Protein AF-A0A8I1PQF2-F1 (afdb_monomer_lite)

Foldseek 3Di:
DDPLVVLPVVDDDDPVSVVVSVVVVVVVVVVVVVVVPDPDAPVLVVCLVQQVVQPDDDDLVSVLVSLQVLLVQCVVPNCVSHQWNDQDPVQQWTWGQDPPPGIDIDHSVRVVVSVVVSVVVVD

Sequence (123 aa):
MNLTHYVETTLPPSPEREEVLALVRLGLSFQQQQNIGKKPGFLKNYLLKLIPTIEGPVTFDLLLHELGMEAARRDMYGEEASPIEKVDRVWELVTYHHPRTGRQQLTFKSIRNKLSWCKKELR

Secondary structure (DSSP, 8-state):
--HHHHHHHHS-SSHHHHHHHHHHHHHHHHHHHHHS-----HHHHHHHHHGGGS-SS--HHHHHHHHHHHHHHHHHH-TTT-SEEEEETTTTEEEEEETTTEEEEEEHHHHHHHHHHHHHHT-

Radius of gyration: 22.97 Å; chains: 1; bounding box: 57×24×59 Å

pLDDT: mean 89.18, std 8.25, range [56.41, 96.88]

Structure (mmCIF, N/CA/C/O backbone):
data_AF-A0A8I1PQF2-F1
#
_entry.id   AF-A0A8I1PQF2-F1
#
loop_
_atom_site.group_PDB
_atom_site.id
_atom_site.type_symbol
_atom_site.label_atom_id
_atom_site.label_alt_id
_atom_site.label_comp_id
_atom_site.label_asym_id
_atom_site.label_entity_id
_atom_site.label_seq_id
_atom_site.pdbx_PDB_ins_code
_atom_site.Cartn_x
_atom_site.Cartn_y
_atom_site.Cartn_z
_atom_site.occupancy
_atom_sit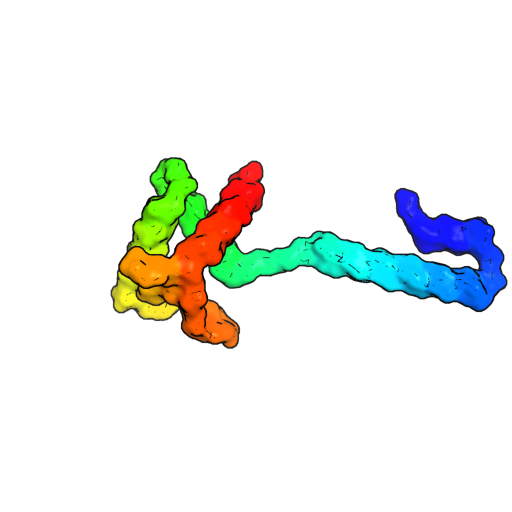e.B_iso_or_equiv
_atom_site.auth_seq_id
_atom_site.auth_comp_id
_atom_site.auth_asym_id
_atom_site.auth_atom_id
_atom_site.pdbx_PDB_model_num
ATOM 1 N N . MET A 1 1 ? -31.907 9.142 15.608 1.00 56.41 1 MET A N 1
ATOM 2 C CA . MET A 1 1 ? -32.460 8.808 16.938 1.00 56.41 1 MET A CA 1
ATOM 3 C C . MET A 1 1 ? -31.288 8.661 17.900 1.00 56.41 1 MET A C 1
ATOM 5 O O . MET A 1 1 ? -30.378 7.910 17.577 1.00 56.41 1 MET A O 1
ATOM 9 N N . ASN A 1 2 ? -31.234 9.426 18.994 1.00 83.69 2 ASN A N 1
ATOM 10 C CA . ASN A 1 2 ? -30.116 9.365 19.941 1.00 83.69 2 ASN A CA 1
ATOM 11 C C . ASN A 1 2 ? -30.402 8.288 21.003 1.00 83.69 2 ASN A C 1
ATOM 13 O O . ASN A 1 2 ? -31.306 8.454 21.817 1.00 83.69 2 ASN A O 1
ATOM 17 N N . LEU A 1 3 ? -29.667 7.172 20.952 1.00 84.50 3 LEU A N 1
ATOM 18 C CA . LEU A 1 3 ? -29.908 5.994 21.793 1.00 84.50 3 LEU A CA 1
ATOM 19 C C . LEU A 1 3 ? -29.731 6.281 23.289 1.00 84.50 3 LEU A C 1
ATOM 21 O O . LEU A 1 3 ? -30.479 5.732 24.091 1.00 84.50 3 LEU A O 1
ATOM 25 N N . THR A 1 4 ? -28.808 7.166 23.678 1.00 86.94 4 THR A N 1
ATOM 26 C CA . THR A 1 4 ? -28.659 7.551 25.092 1.00 86.94 4 THR A CA 1
ATOM 27 C C . THR A 1 4 ? -29.863 8.350 25.577 1.00 86.94 4 THR A C 1
ATOM 29 O O . THR A 1 4 ? -30.403 8.047 26.634 1.00 86.94 4 THR A O 1
ATOM 32 N N . HIS A 1 5 ? -30.355 9.287 24.764 1.00 87.62 5 HIS A N 1
ATOM 33 C CA . HIS A 1 5 ? -31.545 10.075 25.092 1.00 87.62 5 HIS A CA 1
ATOM 34 C C . HIS A 1 5 ? -32.812 9.211 25.192 1.00 87.62 5 HIS A C 1
ATOM 36 O O . HIS A 1 5 ? -33.663 9.435 26.048 1.00 87.62 5 HIS A O 1
ATOM 42 N N . TYR A 1 6 ? -32.930 8.188 24.342 1.00 88.50 6 TYR A N 1
ATOM 43 C CA . TYR A 1 6 ? -34.020 7.216 24.421 1.00 88.50 6 TYR A CA 1
ATOM 44 C C . TYR A 1 6 ? -33.993 6.432 25.743 1.00 88.50 6 TYR A C 1
ATOM 46 O O . TYR A 1 6 ? -35.019 6.290 26.399 1.00 88.50 6 TYR A O 1
ATOM 54 N N . VAL A 1 7 ? -32.819 5.974 26.187 1.00 88.50 7 VAL A N 1
ATOM 55 C CA . VAL A 1 7 ? -32.678 5.255 27.467 1.00 88.50 7 VAL A CA 1
ATOM 56 C C . VAL A 1 7 ? -32.982 6.167 28.660 1.00 88.50 7 VAL A C 1
ATOM 58 O O . VAL A 1 7 ? -33.707 5.764 29.564 1.00 88.50 7 VAL A O 1
ATOM 61 N N . GLU A 1 8 ? -32.491 7.408 28.637 1.00 89.75 8 GLU A N 1
ATOM 62 C CA . GLU A 1 8 ? -32.730 8.411 29.687 1.00 89.75 8 GLU A CA 1
ATOM 63 C C . GLU A 1 8 ? -34.210 8.788 29.848 1.00 89.75 8 GLU A C 1
ATOM 65 O O . GLU A 1 8 ? -34.635 9.122 30.951 1.00 89.75 8 GLU A O 1
ATOM 70 N N . THR A 1 9 ? -34.988 8.739 28.764 1.00 90.62 9 THR A N 1
ATOM 71 C CA . THR A 1 9 ? -36.416 9.101 28.758 1.00 90.62 9 THR A CA 1
ATOM 72 C C . THR A 1 9 ? -37.345 7.914 29.007 1.00 90.62 9 THR A C 1
ATOM 74 O O . THR A 1 9 ? -38.462 8.109 29.479 1.00 90.62 9 THR A O 1
ATOM 77 N N . THR A 1 10 ? -36.892 6.691 28.721 1.00 91.25 10 THR A N 1
ATOM 78 C CA . THR A 1 10 ? -37.707 5.471 28.858 1.00 91.25 10 THR A CA 1
ATOM 79 C C . THR A 1 10 ? -37.535 4.807 30.224 1.00 91.25 10 THR A C 1
ATOM 81 O O . THR A 1 10 ? -38.472 4.186 30.723 1.00 91.25 10 THR A O 1
ATOM 84 N N . LEU A 1 11 ? -36.353 4.925 30.842 1.00 88.19 11 LEU A N 1
ATOM 85 C CA . LEU A 1 11 ? -36.048 4.295 32.127 1.00 88.19 11 LEU A CA 1
ATOM 86 C C . LEU A 1 11 ? -35.866 5.334 33.246 1.00 88.19 11 LEU A C 1
ATOM 88 O O . LEU A 1 11 ? -35.138 6.318 33.069 1.00 88.19 11 LEU A O 1
ATOM 92 N N . PRO A 1 12 ? -36.469 5.109 34.428 1.00 89.88 12 PRO A N 1
ATOM 93 C CA . PRO A 1 12 ? -36.280 5.983 35.576 1.00 89.88 12 PRO A CA 1
ATOM 94 C C . PRO A 1 12 ? -34.837 5.906 36.109 1.00 89.88 12 PRO A C 1
ATOM 96 O O . PRO A 1 12 ? -34.145 4.904 35.888 1.00 89.88 12 PRO A O 1
ATOM 99 N N . PRO A 1 13 ? -34.371 6.937 36.842 1.00 91.31 13 PRO A N 1
ATOM 100 C CA . PRO A 1 13 ? -33.064 6.925 37.492 1.00 91.31 13 PRO A CA 1
ATOM 101 C C . PRO A 1 13 ? -32.897 5.717 38.408 1.00 91.31 13 PRO A C 1
ATOM 103 O O . PRO A 1 13 ? -33.579 5.596 39.421 1.00 91.31 13 PRO A O 1
ATOM 106 N N . SER A 1 14 ? -32.003 4.815 38.016 1.00 92.12 14 SER A N 1
ATOM 107 C CA . SER A 1 14 ? -31.755 3.538 38.680 1.00 92.12 14 SER A CA 1
ATOM 108 C C . SER A 1 14 ? -30.351 3.028 38.333 1.00 92.12 14 SER A C 1
ATOM 110 O O . SER A 1 14 ? -29.814 3.416 37.287 1.00 92.12 14 SER A O 1
ATOM 112 N N . PRO A 1 15 ? -29.743 2.178 39.178 1.00 92.00 15 PRO A N 1
ATOM 113 C CA . PRO A 1 15 ? -28.469 1.526 38.869 1.00 92.00 15 PRO A CA 1
ATOM 114 C C . PRO A 1 15 ? -28.496 0.780 37.528 1.00 92.00 15 PRO A C 1
ATOM 116 O O . PRO A 1 15 ? -27.577 0.915 36.724 1.00 92.00 15 PRO A O 1
ATOM 119 N N . GLU A 1 16 ? -29.595 0.086 37.234 1.00 91.12 16 GLU A N 1
ATOM 120 C CA . GLU A 1 16 ? -29.786 -0.680 36.002 1.00 91.12 16 GLU A CA 1
ATOM 121 C C . GLU A 1 16 ? -29.798 0.234 34.767 1.00 91.12 16 GLU A C 1
ATOM 123 O O . GLU A 1 16 ? -29.241 -0.105 33.721 1.00 91.12 16 GLU A O 1
ATOM 128 N N . ARG A 1 17 ? -30.380 1.438 34.877 1.00 92.62 17 ARG A N 1
ATOM 129 C CA . ARG A 1 17 ? -30.329 2.438 33.799 1.00 92.62 17 ARG A CA 1
ATOM 130 C C . ARG A 1 17 ? -28.894 2.871 33.503 1.00 92.62 17 ARG A C 1
ATOM 132 O O . ARG A 1 17 ? -28.534 3.010 32.334 1.00 92.62 17 ARG A O 1
ATOM 139 N N . GLU A 1 18 ? -28.088 3.108 34.535 1.00 92.12 18 GLU A N 1
ATOM 140 C CA . GLU A 1 18 ? -26.691 3.522 34.359 1.00 92.12 18 GLU A CA 1
ATOM 141 C C . GLU A 1 18 ? -25.856 2.418 33.691 1.00 92.12 18 GLU A C 1
ATOM 143 O O . GLU A 1 18 ? -25.049 2.712 32.806 1.00 92.12 18 GLU A O 1
ATOM 148 N N . GLU A 1 19 ? -26.106 1.147 34.020 1.00 92.81 19 GLU A N 1
ATOM 149 C CA . GLU A 1 19 ? -25.476 0.003 33.346 1.00 92.81 19 GLU A CA 1
ATOM 150 C C . GLU A 1 19 ? -25.828 -0.054 31.853 1.00 92.81 19 GLU A C 1
ATOM 152 O O . GLU A 1 19 ? -24.945 -0.186 30.999 1.00 92.81 19 GLU A O 1
ATOM 157 N N . VAL A 1 20 ? -27.107 0.122 31.509 1.00 92.12 20 VAL A N 1
ATOM 158 C CA . VAL A 1 20 ? -27.554 0.161 30.107 1.00 92.12 20 VAL A CA 1
ATOM 159 C C . VAL A 1 20 ? -26.920 1.341 29.363 1.00 92.12 20 VAL A C 1
ATOM 161 O O . VAL A 1 20 ? -26.441 1.178 28.238 1.00 92.12 20 VAL A O 1
ATOM 164 N N . LEU A 1 21 ? -26.852 2.523 29.983 1.00 92.75 21 LEU A N 1
ATOM 165 C CA . LEU A 1 21 ? -26.188 3.690 29.396 1.00 92.75 21 LEU A CA 1
ATOM 166 C C . LEU A 1 21 ? -24.692 3.452 29.171 1.00 92.75 21 LEU A C 1
ATOM 168 O O . LEU A 1 21 ? -24.164 3.856 28.130 1.00 92.75 21 LEU A O 1
ATOM 172 N N . ALA A 1 22 ? -24.010 2.780 30.100 1.00 92.31 22 ALA A N 1
ATOM 173 C CA . ALA A 1 22 ? -22.607 2.415 29.948 1.00 92.31 22 ALA A CA 1
ATOM 174 C C . ALA A 1 22 ? -22.392 1.485 28.742 1.00 92.31 22 ALA A C 1
ATOM 176 O O . ALA A 1 22 ? -21.511 1.745 27.917 1.00 92.31 22 ALA A O 1
ATOM 177 N N . LEU A 1 23 ? -23.240 0.464 28.575 1.00 93.56 23 LEU A N 1
ATOM 178 C CA . LEU A 1 23 ? -23.185 -0.450 27.429 1.00 93.56 23 LEU A CA 1
ATOM 179 C C . LEU A 1 23 ? -23.463 0.261 26.098 1.00 93.56 23 LEU A C 1
ATOM 181 O O . LEU A 1 23 ? -22.752 0.035 25.118 1.00 93.56 23 LEU A O 1
ATOM 185 N N . VAL A 1 24 ? -24.450 1.161 26.054 1.00 92.75 24 VAL A N 1
ATOM 186 C CA . VAL A 1 24 ? -24.760 1.947 24.848 1.00 92.75 24 VAL A CA 1
ATOM 187 C C . VAL A 1 24 ? -23.586 2.847 24.469 1.00 92.75 24 VAL A C 1
ATOM 189 O O . VAL A 1 24 ? -23.182 2.874 23.307 1.00 92.75 24 VAL A O 1
ATOM 192 N N . ARG A 1 25 ? -22.990 3.555 25.435 1.00 92.06 25 ARG A N 1
ATOM 193 C CA . ARG A 1 25 ? -21.815 4.410 25.195 1.00 92.06 25 ARG A CA 1
ATOM 194 C C . ARG A 1 25 ? -20.619 3.599 24.692 1.00 92.06 25 ARG A C 1
ATOM 196 O O . ARG A 1 25 ? -19.922 4.052 23.786 1.00 92.06 25 ARG A O 1
ATOM 203 N N . LEU A 1 26 ? -20.414 2.398 25.231 1.00 90.81 26 LEU A N 1
ATOM 204 C CA . LEU A 1 26 ? -19.382 1.471 24.773 1.00 90.81 26 LEU A CA 1
ATOM 205 C C . LEU A 1 26 ? -19.641 0.993 23.333 1.00 90.81 26 LEU A C 1
ATOM 207 O O . LEU A 1 26 ? -18.744 1.022 22.497 1.00 90.81 26 LEU A O 1
ATOM 211 N N . GLY A 1 27 ? -20.874 0.605 23.006 1.00 88.75 27 GLY A N 1
ATOM 212 C CA . GLY A 1 27 ? -21.244 0.221 21.641 1.00 88.75 27 GLY A CA 1
ATOM 213 C C . GLY A 1 27 ? -21.048 1.362 20.637 1.00 88.75 27 GLY A C 1
ATOM 214 O O . GLY A 1 27 ? -20.494 1.153 19.558 1.00 88.75 27 GLY A O 1
ATOM 215 N N . LEU A 1 28 ? -21.427 2.586 21.015 1.00 86.25 28 LEU A N 1
ATOM 216 C CA . LEU A 1 28 ? -21.225 3.785 20.199 1.00 86.25 28 LEU A CA 1
ATOM 217 C C . LEU A 1 28 ? -19.738 4.103 19.995 1.00 86.25 28 LEU A C 1
ATOM 219 O O . LEU A 1 28 ? -19.352 4.488 18.892 1.00 86.25 28 LEU A O 1
ATOM 223 N N . SER A 1 29 ? -18.889 3.917 21.011 1.00 82.00 29 SER A N 1
ATOM 224 C CA . SER A 1 29 ? -17.446 4.135 20.869 1.00 82.00 29 SER A CA 1
ATOM 225 C C . SER A 1 29 ? -16.798 3.093 19.951 1.00 82.00 29 SER A C 1
ATOM 227 O O . SER A 1 29 ? -15.987 3.457 19.099 1.00 82.00 29 SER A O 1
ATOM 229 N N . PHE A 1 30 ? -17.218 1.825 20.017 1.00 83.38 30 PHE A N 1
ATOM 230 C CA . PHE A 1 30 ? -16.794 0.802 19.058 1.00 83.38 30 PHE A CA 1
ATOM 231 C C . PHE A 1 30 ? -17.275 1.097 17.637 1.00 83.38 30 PHE A C 1
ATOM 233 O O . PHE A 1 30 ? -16.500 0.972 16.690 1.00 83.38 30 PHE A O 1
ATOM 240 N N . GLN A 1 31 ? -18.523 1.537 17.471 1.00 78.38 31 GLN A N 1
ATOM 241 C CA . GLN A 1 31 ? -19.049 1.944 16.169 1.00 78.38 31 GLN A CA 1
ATOM 242 C C . GLN A 1 31 ? -18.253 3.125 15.598 1.00 78.38 31 GLN A C 1
ATOM 244 O O . GLN A 1 31 ? -17.902 3.120 14.422 1.00 78.38 31 GLN A O 1
ATOM 249 N N . GLN A 1 32 ? -17.909 4.115 16.425 1.00 73.81 32 GLN A N 1
ATOM 250 C CA . GLN A 1 32 ? -17.040 5.220 16.022 1.00 73.81 32 GLN A CA 1
ATOM 251 C C . GLN A 1 32 ? -15.641 4.728 15.640 1.00 73.81 32 GLN A C 1
ATOM 253 O O . GLN A 1 32 ? -15.127 5.143 14.608 1.00 73.81 32 GLN A O 1
ATOM 258 N N . GLN A 1 33 ? -15.043 3.802 16.392 1.00 70.81 33 GLN A N 1
ATOM 259 C CA . GLN A 1 33 ? -13.755 3.197 16.031 1.00 70.81 33 GLN A CA 1
ATOM 260 C C . GLN A 1 33 ? -13.811 2.409 14.715 1.00 70.81 33 GLN A C 1
ATOM 262 O O . GLN A 1 33 ? -12.838 2.413 13.964 1.00 70.81 33 GLN A O 1
ATOM 267 N N . GLN A 1 34 ? -14.932 1.752 14.414 1.00 69.12 34 GLN A N 1
ATOM 268 C CA . GLN A 1 34 ? -15.141 1.070 13.135 1.00 69.12 34 GLN A CA 1
ATOM 269 C C . GLN A 1 34 ? -15.390 2.056 11.981 1.00 69.12 34 GLN A C 1
ATOM 271 O O . GLN A 1 34 ? -14.925 1.818 10.866 1.00 69.12 34 GLN A O 1
ATOM 276 N N . ASN A 1 35 ? -16.078 3.169 12.254 1.00 61.16 35 ASN A N 1
ATOM 277 C CA . ASN A 1 35 ? -16.405 4.215 11.281 1.00 61.16 35 ASN A CA 1
ATOM 278 C C . ASN A 1 35 ? -15.261 5.205 11.031 1.00 61.16 35 ASN A C 1
ATOM 280 O O . ASN A 1 35 ? -15.236 5.851 9.983 1.00 61.16 35 ASN A O 1
ATOM 284 N N . ILE A 1 36 ? -14.294 5.323 11.946 1.00 59.62 36 ILE A N 1
ATOM 285 C CA . ILE A 1 36 ? -13.003 5.951 11.664 1.00 59.62 36 ILE A CA 1
ATOM 286 C C . ILE A 1 36 ? -12.276 4.993 10.722 1.00 59.62 36 ILE A C 1
ATOM 288 O O . ILE A 1 36 ? -11.506 4.126 11.137 1.00 59.62 36 ILE A O 1
ATOM 292 N N . GLY A 1 37 ? -12.585 5.117 9.428 1.00 58.81 37 GLY A N 1
ATOM 293 C CA . GLY A 1 37 ? -11.966 4.336 8.372 1.00 58.81 37 GLY A CA 1
ATOM 294 C C . GLY A 1 37 ? -10.459 4.329 8.589 1.00 58.81 37 GLY A C 1
ATOM 295 O O . GLY A 1 37 ? -9.849 5.387 8.765 1.00 58.81 37 GLY A O 1
ATOM 296 N N . LYS A 1 38 ? -9.865 3.129 8.664 1.00 65.69 38 LYS A N 1
ATOM 297 C CA . LYS A 1 38 ? -8.422 2.970 8.883 1.00 65.69 38 LYS A CA 1
ATOM 298 C C . LYS A 1 38 ? -7.703 3.898 7.915 1.00 65.69 38 LYS A C 1
ATOM 300 O O . LYS A 1 38 ? -7.767 3.661 6.706 1.00 65.69 38 LYS A O 1
ATOM 305 N N . LYS A 1 39 ? -7.043 4.937 8.449 1.00 67.44 39 LYS A N 1
ATOM 306 C CA . LYS A 1 39 ? -6.277 5.886 7.637 1.00 67.44 39 LYS A CA 1
ATOM 307 C C . LYS A 1 39 ? -5.438 5.080 6.645 1.00 67.44 39 LYS A C 1
ATOM 309 O O . LYS A 1 39 ? -4.782 4.120 7.074 1.00 67.44 39 LYS A O 1
ATOM 314 N N . PRO A 1 40 ? -5.485 5.401 5.343 1.00 76.75 40 PRO A N 1
ATOM 315 C CA . PRO A 1 40 ? -4.694 4.687 4.360 1.00 76.75 40 PRO A CA 1
ATOM 316 C C . PRO A 1 40 ? -3.241 4.606 4.816 1.00 76.75 40 PRO A C 1
ATOM 318 O O . PRO A 1 40 ? -2.634 5.606 5.203 1.00 76.75 40 PRO A O 1
ATOM 321 N N . GLY A 1 41 ? -2.701 3.386 4.820 1.00 84.94 41 GLY A N 1
ATOM 322 C CA . GLY A 1 41 ? -1.294 3.164 5.137 1.00 84.94 41 GLY A CA 1
ATOM 323 C C . GLY A 1 41 ? -0.390 3.917 4.160 1.00 84.94 41 GLY A C 1
ATOM 324 O O . GLY A 1 41 ? -0.816 4.259 3.057 1.00 84.94 41 GLY A O 1
ATOM 325 N N . PHE A 1 42 ? 0.867 4.137 4.544 1.00 90.44 42 PHE A N 1
ATOM 326 C CA . PHE A 1 42 ? 1.832 4.943 3.786 1.00 90.44 42 PHE A CA 1
ATOM 327 C C . PHE A 1 42 ? 1.836 4.644 2.280 1.00 90.44 42 PHE A C 1
ATOM 329 O O . PHE A 1 42 ? 1.632 5.548 1.474 1.00 90.44 42 PHE A O 1
ATOM 336 N N . LEU A 1 43 ? 1.958 3.368 1.897 1.00 91.25 43 LEU A N 1
ATOM 337 C CA . LEU A 1 43 ? 1.991 2.992 0.485 1.00 91.25 43 LEU A CA 1
ATOM 338 C C . LEU A 1 43 ? 0.677 3.297 -0.248 1.00 91.25 43 LEU A C 1
ATOM 340 O O . LEU A 1 43 ? 0.708 3.671 -1.410 1.00 91.25 43 LEU A O 1
ATOM 344 N N . LYS A 1 44 ? -0.483 3.178 0.412 1.00 91.88 44 LYS A N 1
ATOM 345 C CA . LYS A 1 44 ? -1.762 3.572 -0.201 1.00 91.88 44 LYS A CA 1
ATOM 346 C C . LYS A 1 44 ? -1.795 5.076 -0.479 1.00 91.88 44 LYS A C 1
ATOM 348 O O . LYS A 1 44 ? -2.220 5.464 -1.556 1.00 91.88 44 LYS A O 1
ATOM 353 N N . ASN A 1 45 ? -1.305 5.901 0.449 1.00 91.94 45 ASN A N 1
ATOM 354 C CA . ASN A 1 45 ? -1.205 7.351 0.241 1.00 91.94 45 ASN A CA 1
ATOM 355 C C . ASN A 1 45 ? -0.237 7.710 -0.880 1.00 91.94 45 ASN A C 1
ATOM 357 O O . ASN A 1 45 ? -0.529 8.590 -1.680 1.00 91.94 45 ASN A O 1
ATOM 361 N N . TYR A 1 46 ? 0.904 7.028 -0.942 1.00 93.69 46 TYR A N 1
ATOM 362 C CA . TYR A 1 46 ? 1.858 7.217 -2.026 1.00 93.69 46 TYR A CA 1
ATOM 363 C C . TYR A 1 46 ? 1.238 6.844 -3.381 1.00 93.69 46 TYR A C 1
ATOM 365 O O . TYR A 1 46 ? 1.255 7.648 -4.305 1.00 93.69 46 TYR A O 1
ATOM 373 N N . LEU A 1 47 ? 0.582 5.683 -3.472 1.00 93.75 47 LEU A N 1
ATOM 374 C CA . LEU A 1 47 ? -0.112 5.257 -4.689 1.00 93.75 47 LEU A CA 1
ATOM 375 C C . LEU A 1 47 ? -1.253 6.203 -5.083 1.00 93.75 47 LEU A C 1
ATOM 377 O O . LEU A 1 47 ? -1.440 6.443 -6.266 1.00 93.75 47 LEU A O 1
ATOM 381 N N . LEU A 1 48 ? -1.990 6.777 -4.126 1.00 93.25 48 LEU A N 1
ATOM 382 C CA . LEU A 1 48 ? -3.010 7.794 -4.418 1.00 93.25 48 LEU A CA 1
ATOM 383 C C . LEU A 1 48 ? -2.428 9.061 -5.056 1.00 93.25 48 LEU A C 1
ATOM 385 O O . LEU A 1 48 ? -3.143 9.732 -5.790 1.00 93.25 48 LEU A O 1
ATOM 389 N N . LYS A 1 49 ? -1.159 9.387 -4.789 1.00 92.56 49 LYS A N 1
ATOM 390 C CA . LYS A 1 49 ? -0.455 10.508 -5.428 1.00 92.56 49 LYS A CA 1
ATOM 391 C C . LYS A 1 49 ? 0.143 10.127 -6.781 1.00 92.56 49 LYS A C 1
ATOM 393 O O . LYS A 1 49 ? 0.141 10.956 -7.678 1.00 92.56 49 LYS A O 1
ATOM 398 N N . LEU A 1 50 ? 0.632 8.893 -6.914 1.00 92.44 50 LEU A N 1
ATOM 399 C CA . LEU A 1 50 ? 1.250 8.386 -8.141 1.00 92.44 50 LEU A CA 1
ATOM 400 C C . LEU A 1 50 ? 0.213 8.059 -9.225 1.00 92.44 50 LEU A C 1
ATOM 402 O O . LEU A 1 50 ? 0.410 8.370 -10.386 1.00 92.44 50 LEU A O 1
ATOM 406 N N . ILE A 1 51 ? -0.914 7.436 -8.874 1.00 92.62 51 ILE A N 1
ATOM 407 C CA . ILE A 1 51 ? -1.910 6.984 -9.860 1.00 92.62 51 ILE A CA 1
ATOM 408 C C . ILE A 1 51 ? -2.449 8.129 -10.745 1.00 92.62 51 ILE A C 1
ATOM 410 O O . ILE A 1 51 ? -2.575 7.907 -11.946 1.00 92.62 51 ILE A O 1
ATOM 414 N N . PRO A 1 52 ? -2.746 9.334 -10.221 1.00 90.50 52 PRO A N 1
ATOM 415 C CA . PRO A 1 52 ? -3.174 10.463 -11.048 1.00 90.50 52 PRO A CA 1
ATOM 416 C C . PRO A 1 52 ? -2.131 10.971 -12.051 1.00 90.50 52 PRO A C 1
ATOM 418 O O . PRO A 1 52 ? -2.514 11.666 -12.986 1.00 90.50 52 PRO A O 1
ATOM 421 N N . THR A 1 53 ? -0.839 10.663 -11.877 1.00 88.81 53 THR A N 1
ATOM 422 C CA . THR A 1 53 ? 0.212 11.073 -12.827 1.00 88.81 53 THR A CA 1
ATOM 423 C C . THR A 1 53 ? 0.365 10.097 -13.991 1.00 88.81 53 THR A C 1
ATOM 425 O O . THR A 1 53 ? 1.133 10.364 -14.907 1.00 88.81 53 THR A O 1
ATOM 428 N N . ILE A 1 54 ? -0.339 8.963 -13.954 1.00 89.38 54 ILE A N 1
ATOM 429 C CA . ILE A 1 54 ? -0.294 7.947 -15.000 1.00 89.38 54 ILE A CA 1
ATOM 430 C C . ILE A 1 54 ? -1.181 8.394 -16.161 1.00 89.38 54 ILE A C 1
ATOM 432 O O . ILE A 1 54 ? -2.402 8.479 -16.023 1.00 89.38 54 ILE A O 1
ATOM 436 N N . GLU A 1 55 ? -0.577 8.645 -17.320 1.00 80.19 55 GLU A N 1
ATOM 437 C CA . GLU A 1 55 ? -1.320 8.994 -18.528 1.00 80.19 55 GLU A CA 1
ATOM 438 C C . GLU A 1 55 ? -2.073 7.767 -19.076 1.00 80.19 55 GLU A C 1
ATOM 440 O O . GLU A 1 55 ? -1.484 6.748 -19.437 1.00 80.19 55 GLU A O 1
ATOM 445 N N . GLY A 1 56 ? -3.405 7.861 -19.145 1.00 82.00 56 GLY A N 1
ATOM 446 C CA . GLY A 1 56 ? -4.266 6.832 -19.733 1.00 82.00 56 GLY A CA 1
ATOM 447 C C . GLY A 1 56 ? -4.931 5.880 -18.725 1.00 82.00 56 GLY A C 1
ATOM 448 O O . GLY A 1 56 ? -5.056 6.182 -17.535 1.00 82.00 56 GLY A O 1
ATOM 449 N N . PRO A 1 57 ? -5.463 4.731 -19.188 1.00 85.62 57 PRO A N 1
ATOM 450 C CA . PRO A 1 57 ? -6.188 3.810 -18.324 1.00 85.62 57 PRO A CA 1
ATOM 451 C C . PRO A 1 57 ? -5.237 3.153 -17.321 1.00 85.62 57 PRO A C 1
ATOM 453 O O . PRO A 1 57 ? -4.317 2.426 -17.688 1.00 85.62 57 PRO A O 1
ATOM 456 N N . VAL A 1 58 ? -5.507 3.350 -16.031 1.00 88.62 58 VAL A N 1
ATOM 457 C CA . VAL A 1 58 ? -4.692 2.793 -14.944 1.00 88.62 58 VAL A CA 1
ATOM 458 C C . VAL A 1 58 ? -4.803 1.264 -14.935 1.00 88.62 58 VAL A C 1
ATOM 460 O O . VAL A 1 58 ? -5.744 0.692 -14.371 1.00 88.62 58 VAL A O 1
ATOM 463 N N . THR A 1 59 ? -3.841 0.573 -15.541 1.00 93.00 59 THR A N 1
ATOM 464 C CA . THR A 1 59 ? -3.699 -0.890 -15.491 1.00 93.00 59 THR A CA 1
ATOM 465 C C . THR A 1 59 ? -2.656 -1.300 -14.453 1.00 93.00 59 THR A C 1
ATOM 467 O O . THR A 1 59 ? -1.903 -0.475 -13.936 1.00 93.00 59 THR A O 1
ATOM 470 N N . PHE A 1 60 ? -2.638 -2.584 -14.086 1.00 93.75 60 PHE A N 1
ATOM 471 C CA . PHE A 1 60 ? -1.641 -3.075 -13.135 1.00 93.75 60 PHE A CA 1
ATOM 472 C C . PHE A 1 60 ? -0.230 -3.069 -13.733 1.00 93.75 60 PHE A C 1
ATOM 474 O O . PHE A 1 60 ? 0.710 -2.697 -13.040 1.00 93.75 60 PHE A O 1
ATOM 481 N N . ASP A 1 61 ? -0.086 -3.413 -15.013 1.00 93.00 61 ASP A N 1
ATOM 482 C CA . ASP A 1 61 ? 1.218 -3.420 -15.683 1.00 93.00 61 ASP A CA 1
ATOM 483 C C . ASP A 1 61 ? 1.789 -2.012 -15.839 1.00 93.00 61 ASP A C 1
ATOM 485 O O . ASP A 1 61 ? 2.981 -1.807 -15.610 1.00 93.00 61 ASP A O 1
ATOM 489 N N . LEU A 1 62 ? 0.929 -1.033 -16.140 1.00 92.56 62 LEU A N 1
ATOM 490 C CA . LEU A 1 62 ? 1.328 0.369 -16.199 1.00 92.56 62 LEU A CA 1
ATOM 491 C C . LEU A 1 62 ? 1.748 0.874 -14.815 1.00 92.56 62 LEU A C 1
ATOM 493 O O . LEU A 1 62 ? 2.800 1.484 -14.682 1.00 92.56 62 LEU A O 1
ATOM 497 N N . LEU A 1 63 ? 1.016 0.507 -13.756 1.00 94.56 63 LEU A N 1
ATOM 498 C CA . LEU A 1 63 ? 1.451 0.801 -12.389 1.00 94.56 63 LEU A CA 1
ATOM 499 C C . LEU A 1 63 ? 2.827 0.188 -12.076 1.00 94.56 63 LEU A C 1
ATOM 501 O O . LEU A 1 63 ? 3.658 0.841 -11.456 1.00 94.56 63 LEU A O 1
ATOM 505 N N . LEU A 1 64 ? 3.081 -1.064 -12.468 1.00 95.50 64 LEU A N 1
ATOM 506 C CA . LEU A 1 64 ? 4.384 -1.697 -12.243 1.00 95.50 64 LEU A CA 1
ATOM 507 C C . LEU A 1 64 ? 5.506 -1.026 -13.040 1.00 95.50 64 LEU A C 1
ATOM 509 O O . LEU A 1 64 ? 6.644 -1.015 -12.576 1.00 95.50 64 LEU A O 1
ATOM 513 N N . HIS A 1 65 ? 5.207 -0.510 -14.232 1.00 94.44 65 HIS A N 1
ATOM 514 C CA . HIS A 1 65 ? 6.151 0.279 -15.014 1.00 94.44 65 HIS A CA 1
ATOM 515 C C . HIS A 1 65 ? 6.510 1.582 -14.29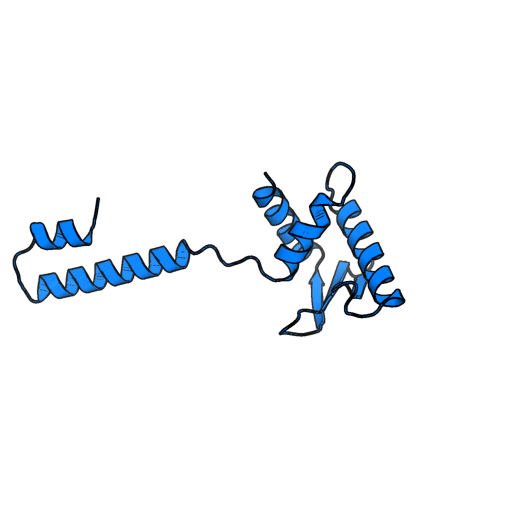1 1.00 94.44 65 HIS A C 1
ATOM 517 O O . HIS A 1 65 ? 7.688 1.830 -14.056 1.00 94.44 65 HIS A O 1
ATOM 523 N N . GLU A 1 66 ? 5.509 2.330 -13.832 1.00 94.69 66 GLU A N 1
ATOM 524 C CA . GLU A 1 66 ? 5.698 3.583 -13.090 1.00 94.69 66 GLU A CA 1
ATOM 525 C C . GLU A 1 66 ? 6.452 3.377 -11.774 1.00 94.69 66 GLU A C 1
ATOM 527 O O . GLU A 1 66 ? 7.398 4.096 -11.468 1.00 94.69 66 GLU A O 1
ATOM 532 N N . LEU A 1 67 ? 6.122 2.325 -11.020 1.00 95.25 67 LEU A N 1
ATOM 533 C CA . LEU A 1 67 ? 6.890 1.956 -9.827 1.00 95.25 67 LEU A CA 1
ATOM 534 C C . LEU A 1 67 ? 8.345 1.584 -10.164 1.00 95.25 67 LEU A C 1
ATOM 536 O O . LEU A 1 67 ? 9.233 1.782 -9.339 1.00 95.25 67 LEU A O 1
ATOM 540 N N . GLY A 1 68 ? 8.600 1.048 -11.359 1.00 95.38 68 GLY A N 1
ATOM 541 C CA . GLY A 1 68 ? 9.949 0.800 -11.864 1.00 95.38 68 GLY A CA 1
ATOM 542 C C . GLY A 1 68 ? 10.705 2.091 -12.190 1.00 95.38 68 GLY A C 1
ATOM 543 O O . GLY A 1 68 ? 11.875 2.211 -11.835 1.00 95.38 68 GLY A O 1
ATOM 544 N N . MET A 1 69 ? 10.033 3.072 -12.797 1.00 94.62 69 MET A N 1
ATOM 545 C CA . MET A 1 69 ? 10.596 4.407 -13.042 1.00 94.62 69 MET A CA 1
ATOM 546 C C . MET A 1 69 ? 10.930 5.122 -11.730 1.00 94.62 69 MET A C 1
ATOM 548 O O . MET A 1 69 ? 11.997 5.713 -11.588 1.00 94.62 69 MET A O 1
ATOM 552 N N . GLU A 1 70 ? 10.055 5.001 -10.737 1.00 94.56 70 GLU A N 1
ATOM 553 C CA . GLU A 1 70 ? 10.251 5.534 -9.390 1.00 94.56 70 GLU A CA 1
ATOM 554 C C . GLU A 1 70 ? 11.415 4.855 -8.649 1.00 94.56 70 GLU A C 1
ATOM 556 O O . GLU A 1 70 ? 12.205 5.534 -7.993 1.00 94.56 70 GLU A O 1
ATOM 561 N N . ALA A 1 71 ? 11.592 3.541 -8.821 1.00 94.81 71 ALA A N 1
ATOM 562 C CA . ALA A 1 71 ? 12.768 2.826 -8.325 1.00 94.81 71 ALA A CA 1
ATOM 563 C C . ALA A 1 71 ? 14.070 3.340 -8.965 1.00 94.81 71 ALA A C 1
ATOM 565 O O . ALA A 1 71 ? 15.043 3.599 -8.261 1.00 94.81 71 ALA A O 1
ATOM 566 N N . ALA A 1 72 ? 14.079 3.545 -10.286 1.00 94.06 72 ALA A N 1
ATOM 567 C CA . ALA A 1 72 ? 15.230 4.110 -10.991 1.00 94.06 72 ALA A CA 1
ATOM 568 C C . ALA A 1 72 ? 15.521 5.554 -10.546 1.00 94.06 72 ALA A C 1
ATOM 570 O O . ALA A 1 72 ? 16.671 5.926 -10.331 1.00 94.06 72 ALA A O 1
ATOM 571 N N . ARG A 1 73 ? 14.478 6.365 -10.327 1.00 92.12 73 ARG A N 1
ATOM 572 C CA . ARG A 1 73 ? 14.607 7.721 -9.779 1.00 92.12 73 ARG A CA 1
ATOM 573 C C . ARG A 1 73 ? 15.242 7.701 -8.387 1.00 92.12 73 ARG A C 1
ATOM 575 O O . ARG A 1 73 ? 16.103 8.534 -8.114 1.00 92.12 73 ARG A O 1
ATOM 582 N N . ARG A 1 74 ? 14.861 6.758 -7.520 1.00 93.44 74 ARG A N 1
ATOM 583 C CA . ARG A 1 74 ? 15.506 6.588 -6.211 1.00 93.44 74 ARG A CA 1
ATOM 584 C C . ARG A 1 74 ? 16.986 6.241 -6.346 1.00 93.44 74 ARG A C 1
ATOM 586 O O . ARG A 1 74 ? 17.798 6.794 -5.615 1.00 93.44 74 ARG A O 1
ATOM 593 N N . ASP A 1 75 ? 17.333 5.346 -7.263 1.00 93.00 75 ASP A N 1
ATOM 594 C CA . ASP A 1 75 ? 18.727 4.952 -7.496 1.00 93.00 75 ASP A CA 1
ATOM 595 C C . ASP A 1 75 ? 19.589 6.152 -7.935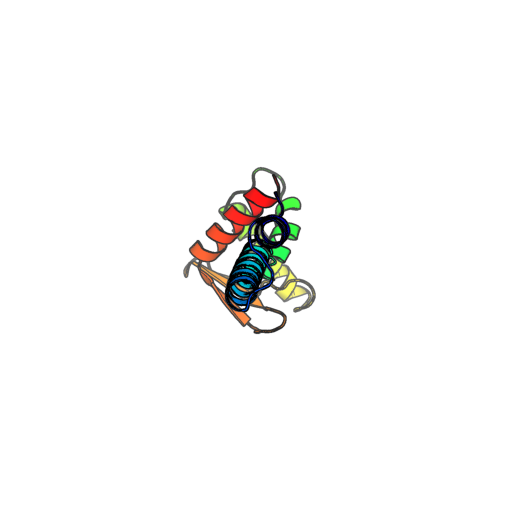 1.00 93.00 75 ASP A C 1
ATOM 597 O O . ASP A 1 75 ? 20.714 6.325 -7.477 1.00 93.00 75 ASP A O 1
ATOM 601 N N . MET A 1 76 ? 19.018 7.050 -8.746 1.00 91.75 76 MET A N 1
ATOM 602 C CA . MET A 1 76 ? 19.704 8.251 -9.236 1.00 91.75 76 MET A CA 1
ATOM 603 C C . MET A 1 76 ? 19.794 9.396 -8.215 1.00 91.75 76 MET A C 1
ATOM 605 O O . MET A 1 76 ? 20.805 10.094 -8.173 1.00 91.75 76 MET A O 1
ATOM 609 N N . TYR A 1 77 ? 18.735 9.638 -7.437 1.00 90.62 77 TYR A N 1
ATOM 610 C CA . TYR A 1 77 ? 18.595 10.843 -6.601 1.00 90.62 77 TYR A CA 1
ATOM 611 C C . TYR A 1 77 ? 18.529 10.557 -5.092 1.00 90.62 77 TYR A C 1
ATOM 613 O O . TYR A 1 77 ? 18.386 11.481 -4.293 1.00 90.62 77 TYR A O 1
ATOM 621 N N . GLY A 1 78 ? 18.647 9.294 -4.686 1.00 88.44 78 GLY A N 1
ATOM 622 C CA . GLY A 1 78 ? 18.611 8.864 -3.291 1.00 88.44 78 GLY A CA 1
ATOM 623 C C . GLY A 1 78 ? 17.202 8.633 -2.734 1.00 88.44 78 GLY A C 1
ATOM 624 O O . GLY A 1 78 ? 16.185 8.736 -3.421 1.00 88.44 78 GLY A O 1
ATOM 625 N N . GLU A 1 79 ? 17.143 8.291 -1.443 1.00 86.31 79 GLU A N 1
ATOM 626 C CA . GLU A 1 79 ? 15.917 7.840 -0.759 1.00 86.31 79 GLU A CA 1
ATOM 627 C C . GLU A 1 79 ? 14.816 8.902 -0.655 1.00 86.31 79 GLU A C 1
ATOM 629 O O . GLU A 1 79 ? 13.641 8.558 -0.536 1.00 86.31 79 GLU A O 1
ATOM 634 N N . GLU A 1 80 ? 15.177 10.183 -0.713 1.00 85.50 80 GLU A N 1
ATOM 635 C CA . GLU A 1 80 ? 14.219 11.289 -0.631 1.00 85.50 80 GLU A CA 1
ATOM 636 C C . GLU A 1 80 ? 13.366 11.420 -1.899 1.00 85.50 80 GLU A C 1
ATOM 638 O O . GLU A 1 80 ? 12.243 11.921 -1.840 1.00 85.50 80 GLU A O 1
ATOM 643 N N . ALA A 1 81 ? 13.876 10.945 -3.040 1.00 86.12 81 ALA A N 1
ATOM 644 C CA . ALA A 1 81 ? 13.214 11.104 -4.329 1.00 86.12 81 ALA A CA 1
ATOM 645 C C . ALA A 1 81 ? 12.047 10.130 -4.522 1.00 86.12 81 ALA A C 1
ATOM 647 O O . ALA A 1 81 ? 11.045 10.485 -5.141 1.00 86.12 81 ALA A O 1
ATOM 648 N N . SER A 1 82 ? 12.161 8.907 -3.997 1.00 91.75 82 SER A N 1
ATOM 649 C CA . SER A 1 82 ? 11.081 7.925 -4.049 1.00 91.75 82 SER A CA 1
ATOM 650 C C . SER A 1 82 ? 11.216 6.869 -2.951 1.00 91.75 82 SER A C 1
ATOM 652 O O . SER A 1 82 ? 12.320 6.397 -2.680 1.00 91.75 82 SER A O 1
ATOM 654 N N . PRO A 1 83 ? 10.103 6.418 -2.340 1.00 93.69 83 PRO A N 1
ATOM 655 C CA . PRO A 1 83 ? 10.138 5.321 -1.383 1.00 93.69 83 PRO A CA 1
ATOM 656 C C . PRO A 1 83 ? 10.308 3.948 -2.047 1.00 93.69 83 PRO A C 1
ATOM 658 O O . PRO A 1 83 ? 10.493 2.962 -1.335 1.00 93.69 83 PRO A O 1
ATOM 661 N N . ILE A 1 84 ? 10.191 3.829 -3.372 1.00 96.31 84 ILE A N 1
ATOM 662 C CA . ILE A 1 84 ? 10.275 2.538 -4.062 1.00 96.31 84 ILE A CA 1
ATOM 663 C C . ILE A 1 84 ? 11.742 2.171 -4.289 1.00 96.31 84 ILE A C 1
ATOM 665 O O . ILE A 1 84 ? 12.517 2.958 -4.808 1.00 96.31 84 ILE A O 1
ATOM 669 N N . GLU A 1 85 ? 12.142 0.970 -3.875 1.00 95.12 85 GLU A N 1
ATOM 670 C CA . GLU A 1 85 ? 13.505 0.455 -4.065 1.00 95.12 85 GLU A CA 1
ATOM 671 C C . GLU A 1 85 ? 13.640 -0.344 -5.352 1.00 95.12 85 GLU A C 1
ATOM 673 O O . GLU A 1 85 ? 14.590 -0.174 -6.103 1.00 95.12 85 GLU A O 1
ATOM 678 N N . LYS A 1 86 ? 12.723 -1.290 -5.560 1.00 95.06 86 LYS A N 1
ATOM 679 C CA . LYS A 1 86 ? 12.856 -2.289 -6.615 1.00 95.06 86 LYS A CA 1
ATOM 680 C C . LYS A 1 86 ? 11.502 -2.891 -6.947 1.00 95.06 86 LYS A C 1
ATOM 682 O O . LYS A 1 86 ? 10.722 -3.212 -6.050 1.00 95.06 86 LYS A O 1
ATOM 687 N N . VAL A 1 87 ? 11.278 -3.127 -8.235 1.00 96.25 87 VAL A N 1
ATOM 688 C CA . VAL A 1 87 ? 10.193 -3.967 -8.746 1.00 96.25 87 VAL A CA 1
ATOM 689 C C . VAL A 1 87 ? 10.816 -5.212 -9.366 1.00 96.25 87 VAL A C 1
ATOM 691 O O . VAL A 1 87 ? 11.501 -5.137 -10.382 1.00 96.25 87 VAL A O 1
ATOM 694 N N . ASP A 1 88 ? 10.598 -6.363 -8.743 1.00 94.25 88 ASP A N 1
ATOM 695 C CA . ASP A 1 88 ? 11.076 -7.655 -9.216 1.00 94.25 88 ASP A CA 1
ATOM 696 C C . ASP A 1 88 ? 9.928 -8.423 -9.875 1.00 94.25 88 ASP A C 1
ATOM 698 O O . ASP A 1 88 ? 9.012 -8.904 -9.207 1.00 94.25 88 ASP A O 1
ATOM 702 N N . ARG A 1 89 ? 9.958 -8.507 -11.207 1.00 93.50 89 ARG A N 1
ATOM 703 C CA . ARG A 1 89 ? 8.917 -9.192 -11.986 1.00 93.50 89 ARG A CA 1
ATOM 704 C C . ARG A 1 89 ? 9.067 -10.711 -11.983 1.00 93.50 89 ARG A C 1
ATOM 706 O O . ARG A 1 89 ? 8.068 -11.387 -12.182 1.00 93.50 89 ARG A O 1
ATOM 713 N N . VAL A 1 90 ? 10.273 -11.236 -11.756 1.00 93.69 90 VAL A N 1
ATOM 714 C CA . VAL A 1 90 ? 10.521 -12.688 -11.722 1.00 93.69 90 VAL A CA 1
ATOM 715 C C . VAL A 1 90 ? 9.953 -13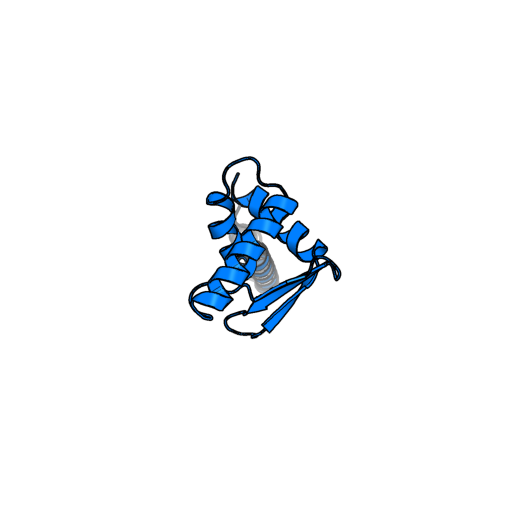.272 -10.436 1.00 93.69 90 VAL A C 1
ATOM 717 O O . VAL A 1 90 ? 9.280 -14.297 -10.461 1.00 93.69 90 VAL A O 1
ATOM 720 N N . TRP A 1 91 ? 10.179 -12.579 -9.322 1.00 93.62 91 TRP A N 1
ATOM 721 C CA . TRP A 1 91 ? 9.696 -12.996 -8.007 1.00 93.62 91 TRP A CA 1
ATOM 722 C C . TRP A 1 91 ? 8.332 -12.401 -7.634 1.00 93.62 91 TRP A C 1
ATOM 724 O O . TRP A 1 91 ? 7.803 -12.709 -6.570 1.00 93.62 91 TRP A O 1
ATOM 734 N N . GLU A 1 92 ? 7.759 -11.554 -8.493 1.00 96.00 92 GLU A N 1
ATOM 735 C CA . GLU A 1 92 ? 6.508 -10.821 -8.256 1.00 96.00 92 GLU A CA 1
ATOM 736 C C . GLU A 1 92 ? 6.506 -10.005 -6.947 1.00 96.00 92 GLU A C 1
ATOM 738 O O . GLU A 1 92 ? 5.528 -9.989 -6.184 1.00 96.00 92 GLU A O 1
ATOM 743 N N . LEU A 1 93 ? 7.608 -9.300 -6.681 1.00 96.88 93 LEU A N 1
ATOM 744 C CA . LEU A 1 93 ? 7.820 -8.518 -5.464 1.00 96.88 93 LEU A CA 1
ATOM 745 C C . LEU A 1 93 ? 8.052 -7.038 -5.768 1.00 96.88 93 LEU A C 1
ATOM 747 O O . LEU A 1 93 ? 8.720 -6.668 -6.726 1.00 96.88 93 LEU A O 1
ATOM 751 N N . VAL A 1 94 ? 7.539 -6.175 -4.897 1.00 96.38 94 VAL A N 1
ATOM 752 C CA . VAL A 1 94 ? 7.884 -4.753 -4.835 1.00 96.38 94 VAL A CA 1
ATOM 753 C C . VAL A 1 94 ? 8.502 -4.477 -3.476 1.00 96.38 94 VAL A C 1
ATOM 755 O O . VAL A 1 94 ? 7.879 -4.733 -2.442 1.00 96.38 94 VAL A O 1
ATOM 758 N N . THR A 1 9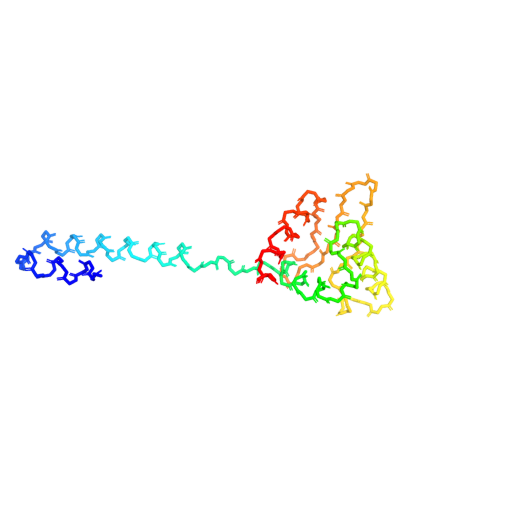5 ? 9.712 -3.933 -3.484 1.00 96.88 95 THR A N 1
ATOM 759 C CA . THR A 1 95 ? 10.422 -3.499 -2.284 1.00 96.88 95 THR A CA 1
ATOM 760 C C . THR A 1 95 ? 10.297 -1.987 -2.151 1.00 96.88 95 THR A C 1
ATOM 762 O O . THR A 1 95 ? 10.538 -1.258 -3.113 1.00 96.88 95 THR A O 1
ATOM 765 N N . TYR A 1 96 ? 9.918 -1.507 -0.968 1.00 96.00 96 TYR A N 1
ATOM 766 C CA . TYR A 1 96 ? 9.796 -0.080 -0.674 1.00 96.00 96 TYR A CA 1
ATOM 767 C C . TYR A 1 96 ? 10.246 0.237 0.755 1.00 96.00 96 TYR A C 1
ATOM 769 O O . TYR A 1 96 ? 10.256 -0.634 1.624 1.00 96.00 96 TYR A O 1
ATOM 777 N N . HIS A 1 97 ? 10.592 1.493 1.013 1.00 94.25 97 HIS A N 1
ATOM 778 C CA . HIS A 1 97 ? 10.984 1.985 2.326 1.00 94.25 97 HIS A CA 1
ATOM 779 C C . HIS A 1 97 ? 9.810 2.699 2.991 1.00 94.25 97 HIS A C 1
ATOM 781 O O . HIS A 1 97 ? 9.284 3.697 2.498 1.00 94.25 97 HIS A O 1
ATOM 787 N N . HIS A 1 98 ? 9.381 2.172 4.133 1.00 92.06 98 HIS A N 1
ATOM 788 C CA . HIS A 1 98 ? 8.399 2.812 4.990 1.00 92.06 98 HIS A CA 1
ATOM 789 C C . HIS A 1 98 ? 9.110 3.726 6.002 1.00 92.06 98 HIS A C 1
ATOM 791 O O . HIS A 1 98 ? 10.004 3.259 6.709 1.00 92.06 98 HIS A O 1
ATOM 797 N N . PRO A 1 99 ? 8.639 4.965 6.234 1.00 88.00 99 PRO A N 1
ATOM 798 C CA . PRO A 1 99 ? 9.293 5.938 7.128 1.00 88.00 99 PRO A CA 1
ATOM 799 C C . PRO A 1 99 ? 9.308 5.569 8.626 1.00 88.00 99 PRO A C 1
ATOM 801 O O . PRO A 1 99 ? 9.720 6.367 9.454 1.00 88.00 99 PRO A O 1
ATOM 804 N N . ARG A 1 100 ? 8.796 4.395 9.013 1.00 87.88 100 ARG A N 1
ATOM 805 C CA . ARG A 1 100 ? 8.676 3.971 10.426 1.00 87.88 100 ARG A CA 1
ATOM 806 C C . ARG A 1 100 ? 9.174 2.552 10.635 1.00 87.88 100 ARG A C 1
ATOM 808 O O . ARG A 1 100 ? 9.831 2.269 11.620 1.00 87.88 100 ARG A O 1
ATOM 815 N N . THR A 1 101 ? 8.818 1.662 9.717 1.00 88.56 101 THR A N 1
ATOM 816 C CA . THR A 1 101 ? 9.123 0.230 9.791 1.00 88.56 101 THR A CA 1
ATOM 817 C C . THR A 1 101 ? 10.255 -0.179 8.849 1.00 88.56 101 THR A C 1
ATOM 819 O O . THR A 1 101 ? 10.592 -1.356 8.796 1.00 88.56 101 THR A O 1
ATOM 822 N N . GLY A 1 102 ? 10.854 0.774 8.126 1.00 91.69 102 GLY A N 1
ATOM 823 C CA . GLY A 1 102 ? 11.994 0.542 7.249 1.00 91.69 102 GLY A CA 1
ATOM 824 C C . GLY A 1 102 ? 11.619 -0.195 5.966 1.00 91.69 102 GLY A C 1
ATOM 825 O O . GLY A 1 102 ? 10.517 -0.045 5.433 1.00 91.69 102 GLY A O 1
ATOM 826 N N . ARG A 1 103 ? 12.569 -0.972 5.450 1.00 94.62 103 ARG A N 1
ATOM 827 C CA . ARG A 1 103 ? 12.440 -1.716 4.196 1.00 94.62 103 ARG A CA 1
ATOM 828 C C . ARG A 1 103 ? 11.369 -2.802 4.305 1.00 94.62 103 ARG A C 1
ATOM 830 O O . ARG A 1 103 ? 11.406 -3.640 5.201 1.00 94.62 103 ARG A O 1
ATOM 837 N N . GLN A 1 104 ? 10.435 -2.813 3.364 1.00 94.81 104 GLN A N 1
ATOM 838 C CA . GLN A 1 104 ? 9.359 -3.792 3.272 1.00 94.81 104 GLN A CA 1
ATOM 839 C C . GLN A 1 104 ? 9.269 -4.380 1.871 1.00 94.81 104 GLN A C 1
ATOM 841 O O . GLN A 1 104 ? 9.463 -3.683 0.878 1.00 94.81 104 GLN A O 1
ATOM 846 N N . GLN A 1 105 ? 8.886 -5.652 1.802 1.00 96.00 105 GLN A N 1
ATOM 847 C CA . GLN A 1 105 ? 8.605 -6.353 0.555 1.00 96.00 105 GLN A CA 1
ATOM 848 C C . GLN A 1 105 ? 7.132 -6.731 0.492 1.00 96.00 105 GLN A C 1
ATOM 850 O O . GLN A 1 105 ? 6.558 -7.242 1.453 1.00 96.00 105 GLN A O 1
ATOM 855 N N . LEU A 1 106 ? 6.511 -6.465 -0.651 1.00 95.06 106 LEU A N 1
ATOM 856 C CA . LEU A 1 106 ? 5.117 -6.783 -0.911 1.00 95.06 106 LEU A CA 1
ATOM 857 C C . LEU A 1 106 ? 4.991 -7.586 -2.193 1.00 95.06 106 LEU A C 1
ATOM 859 O O . LEU A 1 106 ? 5.585 -7.253 -3.210 1.00 95.06 106 LEU A O 1
ATOM 863 N N . THR A 1 107 ? 4.130 -8.595 -2.162 1.00 96.88 107 THR A N 1
ATOM 864 C CA . THR A 1 107 ? 3.768 -9.358 -3.357 1.00 96.88 107 THR A CA 1
ATOM 865 C C . THR A 1 107 ? 2.939 -8.525 -4.328 1.00 96.88 107 THR A C 1
ATOM 867 O O . THR A 1 107 ? 2.172 -7.646 -3.915 1.00 96.88 107 THR A O 1
ATOM 870 N N . PHE A 1 108 ? 2.984 -8.858 -5.616 1.00 96.19 108 PHE A N 1
ATOM 871 C CA . PHE A 1 108 ? 2.130 -8.238 -6.633 1.00 96.19 108 PHE A CA 1
ATOM 872 C C . PHE A 1 108 ? 0.645 -8.355 -6.291 1.00 96.19 108 PHE A C 1
ATOM 874 O O . PHE A 1 108 ? -0.097 -7.388 -6.454 1.00 96.19 108 PHE A O 1
ATOM 881 N N . LYS A 1 109 ? 0.208 -9.473 -5.696 1.00 95.56 109 LYS A N 1
ATOM 882 C CA . LYS A 1 109 ? -1.149 -9.617 -5.136 1.00 95.56 109 LYS A CA 1
ATOM 883 C C . LYS A 1 109 ? -1.478 -8.505 -4.132 1.00 95.56 109 LYS A C 1
ATOM 885 O O . LYS A 1 109 ? -2.548 -7.899 -4.187 1.00 95.56 109 LYS A O 1
ATOM 890 N N . SER A 1 110 ? -0.546 -8.196 -3.234 1.00 93.19 110 SER A N 1
ATOM 891 C CA . SER A 1 110 ? -0.712 -7.138 -2.233 1.00 93.19 110 SER A CA 1
ATOM 892 C C . SER A 1 110 ? -0.749 -5.739 -2.851 1.00 93.19 110 SER A C 1
ATOM 894 O O . SER A 1 110 ? -1.449 -4.873 -2.319 1.00 93.19 110 SER A O 1
ATOM 896 N N . ILE A 1 111 ? -0.024 -5.512 -3.950 1.00 95.19 111 ILE A N 1
ATOM 897 C CA . ILE A 1 111 ? -0.068 -4.259 -4.718 1.00 95.19 111 ILE A CA 1
ATOM 898 C C . ILE A 1 111 ? -1.384 -4.149 -5.500 1.00 95.19 111 ILE A C 1
ATOM 900 O O . ILE A 1 111 ? -2.039 -3.115 -5.412 1.0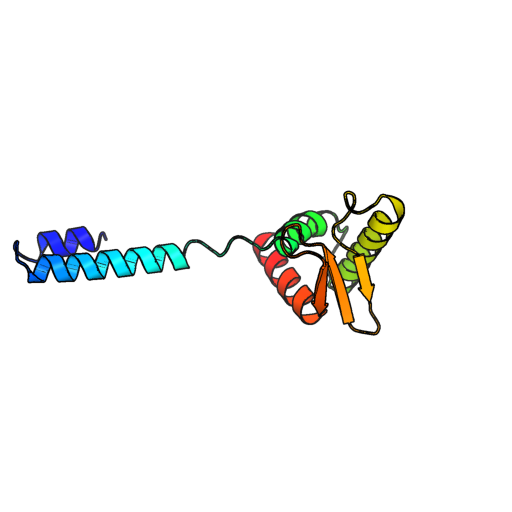0 95.19 111 ILE A O 1
ATOM 904 N N . ARG A 1 112 ? -1.856 -5.219 -6.159 1.00 94.31 112 ARG A N 1
ATOM 905 C CA . ARG A 1 112 ? -3.163 -5.257 -6.851 1.00 94.31 112 ARG A CA 1
ATOM 906 C C . ARG A 1 112 ? -4.322 -4.909 -5.923 1.00 94.31 112 ARG A C 1
ATOM 908 O O . ARG A 1 112 ? -5.198 -4.127 -6.293 1.00 94.31 112 ARG A O 1
ATOM 915 N N . ASN A 1 113 ? -4.310 -5.437 -4.700 1.00 93.19 113 ASN A N 1
ATOM 916 C CA . ASN A 1 113 ? -5.323 -5.113 -3.694 1.00 93.19 113 ASN A CA 1
ATOM 917 C C . ASN A 1 113 ? -5.291 -3.626 -3.309 1.00 93.19 113 ASN A C 1
ATOM 919 O O . ASN A 1 113 ? -6.340 -3.005 -3.140 1.00 93.19 113 ASN A O 1
ATOM 923 N N . LYS A 1 114 ? -4.093 -3.038 -3.192 1.00 92.94 114 LYS A N 1
ATOM 924 C CA . LYS A 1 114 ? -3.937 -1.603 -2.911 1.00 92.94 114 LYS A CA 1
ATOM 925 C C . LYS A 1 114 ? -4.385 -0.750 -4.094 1.00 92.94 114 LYS A C 1
ATOM 927 O O . LYS A 1 114 ? -5.137 0.186 -3.868 1.00 92.94 114 LYS A O 1
ATOM 932 N N . LEU A 1 115 ? -4.033 -1.121 -5.325 1.00 93.00 115 LEU A N 1
ATOM 933 C CA . LEU A 1 115 ? -4.504 -0.461 -6.545 1.00 93.00 115 LEU A CA 1
ATOM 934 C C . LEU A 1 115 ? -6.033 -0.492 -6.649 1.00 93.00 115 LEU A C 1
ATOM 936 O O . LEU A 1 115 ? -6.653 0.529 -6.922 1.00 93.00 115 LEU A O 1
ATOM 940 N N . SER A 1 116 ? -6.650 -1.646 -6.390 1.00 92.00 116 SER A N 1
ATOM 941 C CA . SER A 1 116 ? -8.111 -1.795 -6.411 1.00 92.00 116 SER A CA 1
ATOM 942 C C . SER A 1 116 ? -8.790 -0.891 -5.386 1.00 92.00 116 SER A C 1
ATOM 944 O O . SER A 1 116 ? -9.850 -0.341 -5.661 1.00 92.00 116 SER A O 1
ATOM 946 N N . TRP A 1 117 ? -8.174 -0.721 -4.213 1.00 91.56 117 TRP A N 1
ATOM 947 C CA . TRP A 1 117 ? -8.634 0.238 -3.214 1.00 91.56 117 TRP A CA 1
ATOM 948 C C . TRP A 1 117 ? -8.446 1.686 -3.696 1.00 91.56 117 TRP A C 1
ATOM 950 O O . TRP A 1 117 ? -9.414 2.430 -3.708 1.00 91.56 117 TRP A O 1
ATOM 960 N N . CYS A 1 118 ? -7.263 2.067 -4.191 1.00 90.50 118 CYS A N 1
ATOM 961 C CA . CYS A 1 118 ? -7.002 3.424 -4.691 1.00 90.50 118 CYS A CA 1
ATOM 962 C C . CYS A 1 118 ? -7.955 3.826 -5.828 1.00 90.50 118 CYS A C 1
ATOM 964 O O . CYS A 1 118 ? -8.452 4.943 -5.845 1.00 90.50 118 CYS A O 1
ATOM 966 N N . LYS A 1 119 ? -8.279 2.903 -6.742 1.00 88.56 119 LYS A N 1
ATOM 967 C CA . LYS A 1 119 ? -9.268 3.132 -7.808 1.00 88.56 119 LYS A CA 1
ATOM 968 C C . LYS A 1 119 ? -10.680 3.417 -7.290 1.00 88.56 119 LYS A C 1
ATOM 970 O O . LYS A 1 119 ? -11.450 4.034 -8.012 1.00 88.56 119 LYS A O 1
ATOM 975 N N . LYS A 1 120 ? -11.046 2.917 -6.104 1.00 87.94 120 LYS A N 1
ATOM 976 C CA . LYS A 1 120 ? -12.351 3.200 -5.484 1.00 87.94 120 LYS A CA 1
ATOM 977 C C . LYS A 1 120 ? -12.387 4.579 -4.837 1.00 87.94 120 LYS A C 1
ATOM 979 O O . LYS A 1 120 ? -13.430 5.202 -4.871 1.00 87.94 120 LYS A O 1
ATOM 984 N N . GLU A 1 121 ? -11.270 5.023 -4.273 1.00 86.50 121 GLU A N 1
ATOM 985 C CA . GLU A 1 121 ? -11.159 6.319 -3.587 1.00 86.50 121 GLU A CA 1
ATOM 986 C C . GLU A 1 121 ? -10.961 7.496 -4.553 1.00 86.50 121 GLU A C 1
ATOM 988 O O . GLU A 1 121 ? -11.244 8.631 -4.200 1.00 86.50 121 GLU A O 1
ATOM 993 N N . LEU A 1 122 ? -10.447 7.237 -5.761 1.00 82.94 122 LEU A N 1
ATOM 994 C CA . LEU A 1 122 ? -10.280 8.239 -6.823 1.00 82.94 122 LEU A CA 1
ATOM 995 C C . LEU A 1 122 ? -11.532 8.409 -7.709 1.00 82.94 122 LEU A C 1
ATOM 997 O O . LEU A 1 122 ? -11.476 9.151 -8.687 1.00 82.94 122 LEU A O 1
ATOM 1001 N N . ARG A 1 123 ? -12.618 7.683 -7.420 1.00 70.75 123 ARG A N 1
ATOM 1002 C CA . ARG A 1 123 ? -13.922 7.817 -8.086 1.00 70.75 123 ARG A CA 1
ATOM 1003 C C . ARG A 1 123 ? -14.832 8.708 -7.263 1.00 70.75 123 ARG A C 1
ATOM 1005 O O . ARG A 1 123 ? -15.572 9.482 -7.899 1.00 70.75 123 ARG A O 1
#